Protein AF-A0A9Q1JDP7-F1 (afdb_monomer)

Mean predicted aligned error: 8.77 Å

Nearest PDB structures (foldseek):
  3dy0-assembly1_A  TM=8.065E-01  e=5.850E-02  Homo sapiens
  7bfi-assembly2_C  TM=8.451E-01  e=1.193E-01  Canis lupus familiaris
  1m93-assembly1_A  TM=8.159E-01  e=4.150E-01  Cowpox virus

Sequence (113 aa):
MKGSGTRTKVLTRVMVSRSEVDLQRIKDEYKKKYRKTLYQDILENLNFAFHLHKHI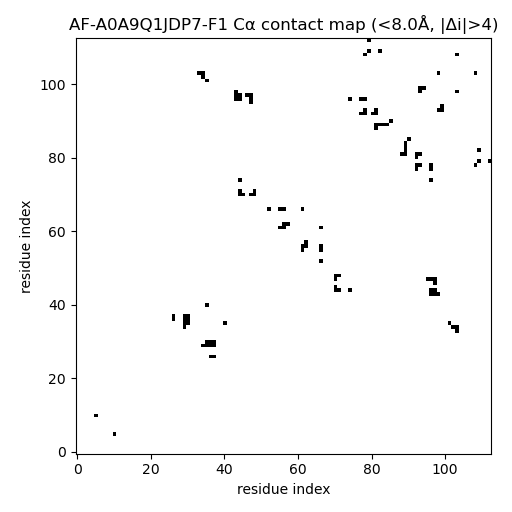SALPDSQSKNVFFSPLSVSVALAALSLGARGKTHQQLFEGLGFNGTDITAEEVNQAF

InterPro domains:
  IPR001464 Annexin [PR00196] (1-21)
  IPR001464 Annexin [PR00196] (29-44)
  IPR018502 Annexin repeat [PF00191] (1-44)
  IPR018502 Annexin repeat [PS51897] (1-61)
  IPR018502 Annexin repeat [SM00335] (5-59)
  IPR023796 Serpin domain [PF00079] (45-112)
  IPR036186 Serpin superfamily [SSF56574] (39-113)
  IPR037104 Annexin superfamily [G3DSA:1.10.220.10] (1-39)
  IPR037104 Annexin superfamily [SSF47874] (1-50)
  IPR042178 Serpin superfamily, domain 1 [G3DSA:3.30.497.10] (40-113)

Radius of gyration: 20.48 Å; Cα contacts (8 Å, |Δi|>4): 63; chains: 1; bounding box: 69×31×40 Å

Solvent-accessible surface area (backbone atoms only — not comparable to full-atom values): 6641 Å² total; per-residue (Å²): 132,85,71,82,75,71,59,56,72,59,51,52,48,51,55,50,53,48,52,52,54,49,51,51,50,50,41,52,54,40,26,70,73,66,77,43,50,55,66,56,58,53,50,34,49,49,51,40,34,51,51,50,51,55,53,52,55,66,35,83,90,29,71,87,50,91,85,85,83,58,50,67,61,52,48,50,53,47,53,60,49,31,70,77,40,59,71,71,60,19,51,52,44,44,49,68,55,55,55,79,82,53,96,65,45,72,65,55,55,58,70,76,106

Secondary structure (DSSP, 8-state):
-------HHHHHHHHHHHHHHHHHHHHHHHHHHHSS-HHHHHHHHHHHHHHHHHHHHHSGGGTTS-----HHHHHHHHHHHHHH--HHHHHHHHHHTT-TT-S--HHHHHHH-

Foldseek 3Di:
DPPPDDPVVVVVCCVVVVVVVVVVVVQVVCCVVQVDGPVVLVVLLVVLVVVVVVVQCPDPVNVPPDDDDDSVVVLLVLLVVLLVDDDPSVVCSCVSSPVPPDPQDNVNSVVVD

Structure (mmCIF, N/CA/C/O backbone):
data_AF-A0A9Q1JDP7-F1
#
_entry.id   AF-A0A9Q1JDP7-F1
#
loop_
_atom_site.group_PDB
_atom_site.id
_atom_site.type_symbol
_atom_site.label_atom_id
_atom_site.label_alt_id
_atom_site.label_comp_id
_atom_site.label_asym_id
_atom_site.label_entity_id
_atom_site.label_seq_id
_atom_site.pdbx_PDB_ins_code
_atom_site.Cartn_x
_atom_site.Cartn_y
_atom_site.Cartn_z
_atom_site.occupancy
_atom_site.B_iso_or_equiv
_atom_site.auth_seq_id
_atom_site.auth_comp_id
_atom_site.auth_asym_id
_atom_site.auth_atom_id
_atom_site.pdbx_PDB_model_num
ATOM 1 N N . MET A 1 1 ? -47.902 11.575 -5.930 1.00 45.31 1 MET A N 1
ATOM 2 C CA . MET A 1 1 ? -47.577 10.724 -4.763 1.00 45.31 1 MET A CA 1
ATOM 3 C C . MET A 1 1 ? -46.354 11.308 -4.073 1.00 45.31 1 MET A C 1
ATOM 5 O O . MET A 1 1 ? -45.300 11.391 -4.687 1.00 45.31 1 MET A O 1
ATOM 9 N N . LYS A 1 2 ? -46.516 11.821 -2.849 1.00 46.81 2 LYS A N 1
ATOM 10 C CA . LYS A 1 2 ? -45.444 12.447 -2.063 1.00 46.81 2 LYS A CA 1
ATOM 11 C C . LYS A 1 2 ? -44.586 11.303 -1.508 1.00 46.81 2 LYS A C 1
ATOM 13 O O . LYS A 1 2 ? -45.025 10.622 -0.588 1.00 46.81 2 LYS A O 1
ATOM 18 N N . GLY A 1 3 ? -43.452 11.010 -2.148 1.00 56.94 3 GLY A N 1
ATOM 19 C CA . GLY A 1 3 ? -42.563 9.924 -1.723 1.00 56.94 3 GLY A CA 1
ATOM 20 C C . GLY A 1 3 ? -42.209 10.094 -0.247 1.00 56.94 3 GLY A C 1
ATOM 21 O O . GLY A 1 3 ? -41.916 11.214 0.175 1.00 56.94 3 GLY A O 1
ATOM 22 N N . SER A 1 4 ? -42.314 9.022 0.545 1.00 61.50 4 SER A N 1
ATOM 23 C CA . SER A 1 4 ? -41.998 9.050 1.975 1.00 61.50 4 SER A CA 1
ATOM 24 C C . SER A 1 4 ? -40.591 9.613 2.135 1.00 61.50 4 SER A C 1
ATOM 26 O O . SER A 1 4 ? -39.622 8.968 1.737 1.00 61.50 4 SER A O 1
ATOM 28 N N . GLY A 1 5 ? -40.485 10.848 2.624 1.00 65.88 5 GLY A N 1
ATOM 29 C CA . GLY A 1 5 ? -39.221 11.562 2.685 1.00 65.88 5 GLY A CA 1
ATOM 30 C C . GLY A 1 5 ? -38.242 10.772 3.535 1.00 65.88 5 GLY A C 1
ATOM 31 O O . GLY A 1 5 ? -38.370 10.741 4.760 1.00 65.88 5 GLY A O 1
ATOM 32 N N . THR A 1 6 ? -37.276 10.121 2.887 1.00 75.44 6 THR A N 1
ATOM 33 C CA . THR A 1 6 ? -36.118 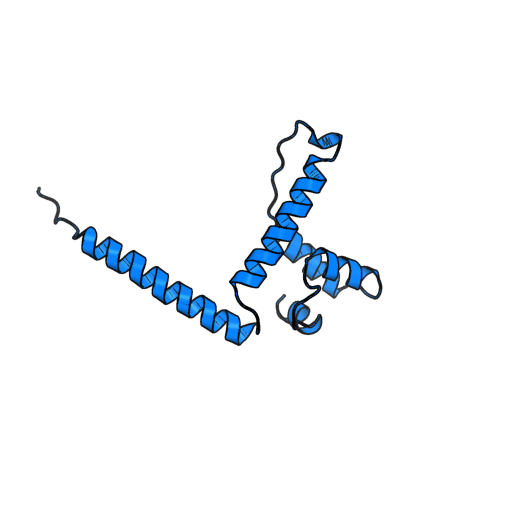9.558 3.568 1.00 75.44 6 THR A CA 1
ATOM 34 C C . THR A 1 6 ? -35.572 10.651 4.470 1.00 75.44 6 THR A C 1
ATOM 36 O O . THR A 1 6 ? -35.355 11.783 4.031 1.00 75.44 6 THR A O 1
ATOM 39 N N . ARG A 1 7 ? -35.387 10.345 5.756 1.00 85.19 7 ARG A N 1
ATOM 40 C CA . ARG A 1 7 ? -34.772 11.280 6.699 1.00 85.19 7 ARG A CA 1
ATOM 41 C C . ARG A 1 7 ? -33.285 11.382 6.363 1.00 85.19 7 ARG A C 1
ATOM 43 O O . ARG A 1 7 ? -32.457 10.834 7.080 1.00 85.19 7 ARG A O 1
ATOM 50 N N . THR A 1 8 ? -32.942 12.063 5.270 1.00 86.69 8 THR A N 1
ATOM 51 C CA . THR A 1 8 ? -31.595 12.105 4.683 1.00 86.69 8 THR A CA 1
ATOM 52 C C . THR A 1 8 ? -30.545 12.498 5.710 1.00 86.69 8 THR A C 1
ATOM 54 O O . THR A 1 8 ? -29.523 11.841 5.802 1.00 86.69 8 THR A O 1
ATOM 57 N N . LYS A 1 9 ? -30.828 13.478 6.578 1.00 87.62 9 LYS A N 1
ATOM 58 C CA . LYS A 1 9 ? -29.917 13.866 7.670 1.00 87.62 9 LYS A CA 1
ATOM 59 C C . LYS A 1 9 ? -29.622 12.716 8.642 1.00 87.62 9 LYS A C 1
ATOM 61 O O . LYS A 1 9 ? -28.490 12.566 9.089 1.00 87.62 9 LYS A O 1
ATOM 66 N N . VAL A 1 10 ? -30.630 11.902 8.961 1.00 88.69 10 VAL A N 1
ATOM 67 C CA . VAL A 1 10 ? -30.472 10.713 9.813 1.00 88.69 10 VAL A CA 1
ATOM 68 C C . VAL A 1 10 ? -29.697 9.635 9.063 1.00 88.69 10 VAL A C 1
ATOM 70 O O . VAL A 1 10 ? -28.764 9.078 9.625 1.00 88.69 10 VAL A O 1
ATOM 73 N N . LEU A 1 11 ? -30.023 9.391 7.791 1.00 87.75 11 LEU A N 1
ATOM 74 C CA . LEU A 1 11 ? -29.316 8.422 6.954 1.00 87.75 11 LEU A CA 1
ATOM 75 C C . LEU A 1 11 ? -27.835 8.787 6.790 1.00 87.75 11 LEU A C 1
ATOM 77 O O . LEU A 1 11 ? -26.980 7.951 7.049 1.00 87.75 11 LEU A O 1
ATOM 81 N N . THR A 1 12 ? -27.51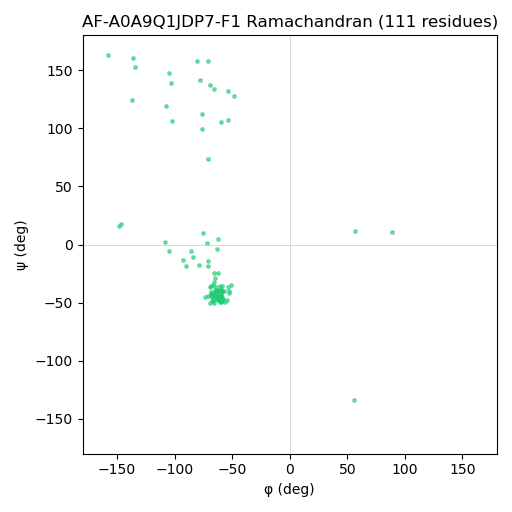7 10.035 6.442 1.00 89.12 12 THR A N 1
ATOM 82 C CA . THR A 1 12 ? -26.139 10.535 6.342 1.00 89.12 12 THR A CA 1
ATOM 83 C C . THR A 1 12 ? -25.406 10.388 7.669 1.00 89.12 12 THR A C 1
ATOM 85 O O . THR A 1 12 ? -24.289 9.884 7.684 1.00 89.12 12 THR A O 1
ATOM 88 N N . ARG A 1 13 ? -26.032 10.759 8.795 1.00 88.62 13 ARG A N 1
ATOM 89 C CA . ARG A 1 13 ? -25.421 10.586 10.119 1.00 88.62 13 ARG A CA 1
ATOM 90 C C . ARG A 1 13 ? -25.124 9.118 10.412 1.00 88.62 13 ARG A C 1
ATOM 92 O O . ARG A 1 13 ? -24.027 8.809 10.850 1.00 88.62 13 ARG A O 1
ATOM 99 N N . VAL A 1 14 ? -26.068 8.216 10.145 1.00 89.75 14 VAL A N 1
ATOM 100 C CA . VAL A 1 14 ? -25.861 6.774 10.333 1.00 89.75 14 VAL A CA 1
ATOM 101 C C . VAL A 1 14 ? -24.741 6.262 9.426 1.00 89.75 14 VAL A C 1
ATOM 103 O O . VAL A 1 14 ? -23.866 5.561 9.918 1.00 89.75 14 VAL A O 1
ATOM 106 N N . MET A 1 15 ? -24.717 6.648 8.147 1.00 88.56 15 MET A N 1
ATOM 107 C CA . MET A 1 15 ? -23.684 6.241 7.186 1.00 88.56 15 MET A CA 1
ATOM 108 C C . MET A 1 15 ? -22.286 6.706 7.606 1.00 88.56 15 MET A C 1
ATOM 110 O O . MET A 1 15 ? -21.353 5.904 7.618 1.00 88.56 15 MET A O 1
ATOM 114 N N . VAL A 1 16 ? -22.142 7.977 7.995 1.00 91.25 16 VAL A N 1
ATOM 115 C CA . VAL A 1 16 ? -20.857 8.549 8.424 1.00 91.25 16 VAL A CA 1
ATOM 116 C C . VAL A 1 16 ? -20.422 7.949 9.757 1.00 91.25 16 VAL A C 1
ATOM 118 O O . VAL A 1 16 ? -19.313 7.437 9.849 1.00 91.25 16 VAL A O 1
ATOM 121 N N . SER A 1 17 ? -21.298 7.928 10.768 1.00 90.25 17 SER A N 1
ATOM 122 C CA . SER A 1 17 ? -20.950 7.393 12.090 1.00 90.25 17 SER A CA 1
ATOM 123 C C . SER A 1 17 ? -20.638 5.897 12.056 1.00 90.25 17 SER A C 1
ATOM 125 O O . SER A 1 17 ? -19.745 5.453 12.769 1.00 90.25 17 SER A O 1
ATOM 127 N N . ARG A 1 18 ? -21.338 5.100 11.234 1.00 88.94 18 ARG A N 1
ATOM 128 C CA . ARG A 1 18 ? -20.996 3.679 11.055 1.00 88.94 18 ARG A CA 1
ATOM 129 C C . ARG A 1 18 ? -19.650 3.523 10.360 1.00 88.94 18 ARG A C 1
ATOM 131 O O . ARG A 1 18 ? -18.812 2.817 10.897 1.00 88.94 18 ARG A O 1
ATOM 138 N N . SER A 1 19 ? -19.400 4.261 9.276 1.00 91.44 19 SER A N 1
ATOM 139 C CA . SER A 1 19 ? -18.096 4.255 8.591 1.00 91.44 19 SER A CA 1
ATOM 140 C C . SER A 1 19 ? -16.939 4.645 9.517 1.00 91.44 19 SER A C 1
ATOM 142 O O . SER A 1 19 ? -15.875 4.040 9.456 1.00 91.44 19 SER A O 1
ATOM 144 N N . GLU A 1 2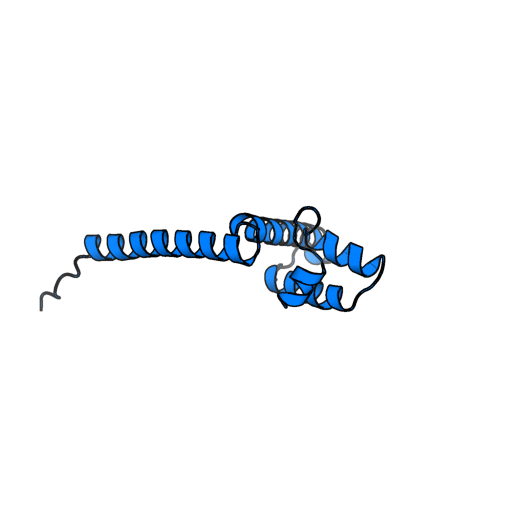0 ? -17.140 5.630 10.394 1.00 91.69 20 GLU A N 1
ATOM 145 C CA . GLU A 1 20 ? -16.141 6.065 11.375 1.00 91.69 20 GLU A CA 1
ATOM 146 C C . GLU A 1 20 ? -15.848 4.975 12.414 1.00 91.69 20 GLU A C 1
ATOM 148 O O . GLU A 1 20 ? -14.689 4.615 12.628 1.00 91.69 20 GLU A O 1
ATOM 153 N N . VAL A 1 21 ? -16.898 4.406 13.017 1.00 91.50 21 VAL A N 1
ATOM 154 C CA . VAL A 1 21 ? -16.771 3.309 13.987 1.00 91.50 21 VAL A CA 1
ATOM 155 C C . VAL A 1 21 ? -16.131 2.080 13.344 1.00 91.50 21 VAL A C 1
ATOM 157 O O . VAL A 1 21 ? -15.258 1.456 13.945 1.00 91.50 21 VAL A O 1
ATOM 160 N N . ASP A 1 22 ? -16.539 1.734 12.126 1.00 93.75 22 ASP A N 1
ATOM 161 C CA . ASP A 1 22 ? -16.024 0.576 11.405 1.00 93.75 22 ASP A CA 1
ATOM 162 C C . ASP A 1 22 ? -14.562 0.787 11.003 1.00 93.75 22 ASP A C 1
ATOM 164 O O . ASP A 1 22 ? -13.746 -0.106 11.214 1.00 93.75 22 ASP A O 1
ATOM 168 N N . LEU A 1 23 ? -14.181 1.979 10.530 1.00 92.81 23 LEU A N 1
ATOM 169 C CA . LEU A 1 23 ? -12.782 2.293 10.234 1.00 92.81 23 LEU A CA 1
ATOM 170 C C . LEU A 1 23 ? -11.909 2.232 11.490 1.00 92.81 23 LEU A C 1
ATOM 172 O O . LEU A 1 23 ? -10.780 1.746 11.420 1.00 92.81 23 LEU A O 1
ATOM 176 N N . GLN A 1 24 ? -12.413 2.705 12.632 1.00 94.00 24 GLN A N 1
ATOM 177 C CA . GLN A 1 24 ? -11.682 2.604 13.892 1.00 94.00 24 GLN A CA 1
ATOM 178 C C . GLN A 1 24 ? -11.471 1.138 14.288 1.00 94.00 24 GLN A C 1
ATOM 180 O O . GLN A 1 24 ? -10.343 0.737 14.558 1.00 94.00 24 GLN A O 1
ATOM 185 N N . ARG A 1 25 ? -12.521 0.312 14.212 1.00 95.06 25 ARG A N 1
ATOM 186 C CA . ARG A 1 25 ? -12.422 -1.135 14.464 1.00 95.06 25 ARG A CA 1
ATOM 187 C C . ARG A 1 25 ? -11.444 -1.818 13.514 1.00 95.06 25 ARG A C 1
ATOM 189 O O . ARG A 1 25 ? -10.628 -2.610 13.965 1.00 95.06 25 ARG A O 1
ATOM 196 N N . ILE A 1 26 ? -11.490 -1.491 12.222 1.00 94.56 26 ILE A N 1
ATOM 197 C CA . ILE A 1 26 ? -10.555 -2.019 11.221 1.00 94.56 26 ILE A CA 1
ATOM 198 C C . ILE A 1 26 ? -9.119 -1.655 11.602 1.00 94.56 26 ILE A C 1
ATOM 200 O O . ILE A 1 26 ? -8.261 -2.529 11.597 1.00 94.56 26 ILE A O 1
ATOM 204 N N . LYS A 1 27 ? -8.848 -0.394 11.962 1.00 93.12 27 LYS A N 1
ATOM 205 C CA . LYS A 1 27 ? -7.511 0.044 12.394 1.00 93.12 27 LYS A CA 1
ATOM 206 C C . LYS A 1 27 ? -7.032 -0.719 13.629 1.00 93.12 27 LYS A C 1
ATOM 208 O O . LYS A 1 27 ? -5.873 -1.131 13.663 1.00 93.12 27 LYS A O 1
ATOM 213 N N . ASP A 1 28 ? -7.907 -0.912 14.612 1.00 95.31 28 ASP A N 1
ATOM 214 C CA . ASP A 1 28 ? -7.576 -1.597 15.861 1.00 95.31 28 ASP A CA 1
ATOM 215 C C . ASP A 1 28 ? -7.292 -3.087 15.626 1.00 95.31 28 ASP A C 1
ATOM 217 O O . ASP A 1 28 ? -6.258 -3.592 16.062 1.00 95.31 28 ASP A O 1
ATOM 221 N N . GLU A 1 29 ? -8.162 -3.787 14.892 1.00 94.62 29 GLU A N 1
ATOM 222 C CA . GLU A 1 29 ? -7.971 -5.201 14.542 1.00 94.62 29 GLU A CA 1
ATOM 223 C C . GLU A 1 29 ? -6.753 -5.410 13.636 1.00 94.62 29 GLU A C 1
ATOM 225 O O . GLU A 1 29 ? -5.975 -6.341 13.845 1.00 94.62 29 GLU A O 1
ATOM 230 N N . TYR A 1 30 ? -6.520 -4.506 12.681 1.00 90.25 30 TYR A N 1
ATOM 231 C CA . TYR A 1 30 ? -5.327 -4.530 11.836 1.00 90.25 30 TYR A CA 1
ATOM 232 C C . TYR A 1 30 ? -4.055 -4.411 12.678 1.00 90.25 30 TYR A C 1
ATOM 234 O O . TYR A 1 30 ? -3.145 -5.230 12.548 1.00 90.25 30 TYR A O 1
ATOM 242 N N . LYS A 1 31 ? -4.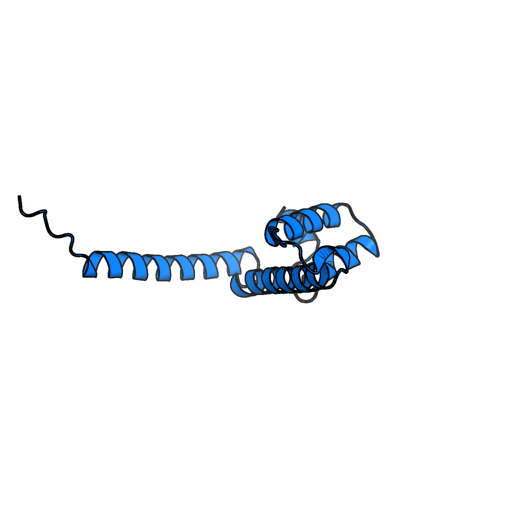016 -3.443 13.603 1.00 90.00 31 LYS A N 1
ATOM 243 C CA . LYS A 1 31 ? -2.872 -3.241 14.497 1.00 90.00 31 LYS A CA 1
ATOM 244 C C . LYS A 1 31 ? -2.619 -4.449 15.394 1.00 90.00 31 LYS A C 1
ATOM 246 O O . LYS A 1 31 ? -1.464 -4.802 15.613 1.00 90.00 31 LYS A O 1
ATOM 251 N N . LYS A 1 32 ? -3.674 -5.098 15.896 1.00 90.44 32 LYS A N 1
ATOM 252 C CA . LYS A 1 32 ? -3.549 -6.342 16.673 1.00 90.44 32 LYS A CA 1
ATOM 253 C C . LYS A 1 32 ? -2.962 -7.479 15.836 1.00 90.44 32 LYS A C 1
ATOM 255 O O . LYS A 1 32 ? -2.102 -8.198 16.332 1.00 90.44 32 LYS A O 1
ATOM 260 N N . LYS A 1 33 ? -3.419 -7.635 14.589 1.00 87.25 33 LYS A N 1
ATOM 261 C CA . LYS A 1 33 ? -3.019 -8.739 13.707 1.00 87.25 33 LYS A CA 1
ATOM 262 C C . LYS A 1 33 ? -1.594 -8.593 13.167 1.00 87.25 33 LYS A C 1
ATOM 264 O O . LYS A 1 33 ? -0.858 -9.569 13.173 1.00 87.25 33 LYS A O 1
ATOM 269 N N . TYR A 1 34 ? -1.219 -7.399 12.711 1.00 81.69 34 TYR A N 1
ATOM 270 C CA . TYR A 1 34 ? 0.031 -7.161 11.975 1.00 81.69 34 TYR A CA 1
ATOM 271 C C . TYR A 1 34 ? 1.083 -6.386 12.774 1.00 81.69 34 TYR A C 1
ATOM 273 O O . TYR A 1 34 ? 2.131 -6.046 12.240 1.00 81.69 34 TYR A O 1
ATOM 281 N N . ARG A 1 35 ? 0.793 -6.040 14.039 1.00 85.81 35 ARG A N 1
ATOM 282 C CA . ARG A 1 35 ? 1.665 -5.246 14.935 1.00 85.81 35 ARG A CA 1
ATOM 283 C C . ARG A 1 35 ? 2.074 -3.871 14.393 1.00 85.81 35 ARG A C 1
ATOM 285 O O . ARG A 1 35 ? 2.886 -3.176 14.995 1.00 85.81 35 ARG A O 1
ATOM 292 N N . LYS A 1 36 ? 1.431 -3.428 13.317 1.00 82.81 36 LYS A N 1
ATOM 293 C CA . LYS A 1 36 ? 1.673 -2.174 12.615 1.00 82.81 36 LYS A CA 1
ATOM 294 C C . LYS A 1 36 ? 0.351 -1.486 12.317 1.00 82.81 36 LYS A C 1
ATOM 296 O O . LYS A 1 36 ? -0.697 -2.123 12.250 1.00 82.81 36 LYS A O 1
ATOM 301 N N . THR A 1 37 ? 0.355 -0.162 12.209 1.00 90.00 37 THR A N 1
ATOM 302 C CA . THR A 1 37 ? -0.882 0.563 11.900 1.00 90.00 37 THR A CA 1
ATOM 303 C C . THR A 1 37 ? -1.212 0.466 10.413 1.00 90.00 37 THR A C 1
ATOM 305 O O . THR A 1 37 ? -0.336 0.647 9.574 1.00 90.00 37 THR A O 1
ATOM 308 N N . LEU A 1 38 ? -2.501 0.323 10.088 1.00 88.50 38 LEU A N 1
ATOM 309 C CA . LEU A 1 38 ? -2.989 0.375 8.703 1.00 88.50 38 LEU A CA 1
ATOM 310 C C . LEU A 1 38 ? -2.490 1.625 7.954 1.00 88.50 38 LEU A C 1
ATOM 312 O O . LEU A 1 38 ? -2.214 1.578 6.761 1.00 88.50 38 LEU A O 1
ATOM 316 N N . TYR A 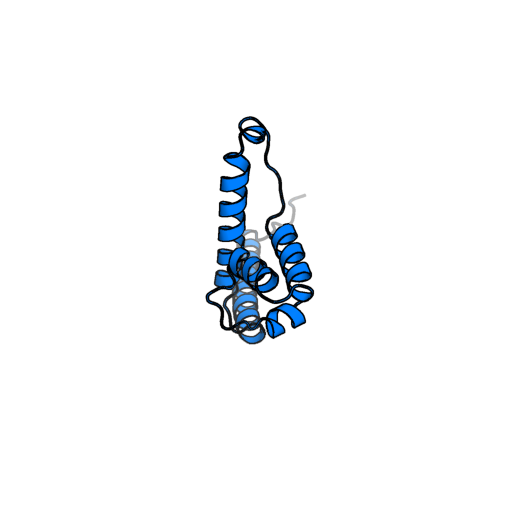1 39 ? -2.362 2.754 8.658 1.00 89.50 39 TYR A N 1
ATOM 317 C CA . TYR A 1 39 ? -1.844 3.994 8.084 1.00 89.50 39 TYR A CA 1
ATOM 318 C C . TYR A 1 39 ? -0.382 3.874 7.633 1.00 89.50 39 TYR A C 1
ATOM 320 O O . TYR A 1 39 ? -0.048 4.372 6.562 1.00 89.50 39 TYR A O 1
ATOM 328 N N . GLN A 1 40 ? 0.474 3.216 8.420 1.00 87.00 40 GLN A N 1
ATOM 329 C CA . GLN A 1 40 ? 1.880 3.018 8.060 1.00 87.00 40 GLN A CA 1
ATOM 330 C C . GLN A 1 40 ? 2.012 2.149 6.802 1.00 87.00 40 GLN A C 1
ATOM 332 O O . GLN A 1 40 ? 2.737 2.538 5.893 1.00 87.00 40 GLN A O 1
ATOM 337 N N . ASP A 1 41 ? 1.269 1.043 6.696 1.00 85.69 41 ASP A N 1
ATOM 338 C CA . ASP A 1 41 ? 1.293 0.192 5.492 1.00 85.69 41 ASP A CA 1
ATOM 339 C C . ASP A 1 41 ? 0.777 0.913 4.244 1.00 85.69 41 ASP A C 1
ATOM 341 O O . ASP A 1 41 ? 1.368 0.819 3.166 1.00 85.69 41 ASP A O 1
ATOM 345 N N . ILE A 1 42 ? -0.298 1.696 4.386 1.00 88.62 42 ILE A N 1
ATOM 346 C CA . ILE A 1 42 ? -0.791 2.543 3.294 1.00 88.62 42 ILE A CA 1
ATOM 347 C C . ILE A 1 42 ? 0.290 3.546 2.872 1.00 88.62 42 ILE A C 1
ATOM 349 O O . ILE A 1 42 ? 0.523 3.724 1.676 1.00 88.62 42 ILE A O 1
ATOM 353 N N . LEU A 1 43 ? 0.953 4.194 3.832 1.00 88.69 43 LEU A N 1
ATOM 354 C CA . LEU A 1 43 ? 1.971 5.205 3.558 1.00 88.69 43 LEU A CA 1
ATOM 355 C C . LEU A 1 43 ? 3.191 4.616 2.837 1.00 88.69 43 LEU A C 1
ATOM 357 O O . LEU A 1 43 ? 3.684 5.220 1.887 1.00 88.69 43 LEU A O 1
ATOM 361 N N . GLU A 1 44 ? 3.655 3.435 3.237 1.00 85.44 44 GLU A N 1
ATOM 362 C CA . GLU A 1 44 ? 4.773 2.750 2.580 1.00 85.44 44 GLU A CA 1
ATOM 363 C C . GLU A 1 44 ? 4.451 2.380 1.130 1.00 85.44 44 GLU A C 1
ATOM 365 O O . GLU A 1 44 ? 5.216 2.722 0.224 1.00 85.44 44 GLU A O 1
ATOM 370 N N . ASN A 1 45 ? 3.278 1.789 0.874 1.00 86.44 45 ASN A N 1
ATOM 371 C CA . ASN A 1 45 ? 2.868 1.444 -0.488 1.00 86.44 45 ASN A CA 1
ATOM 372 C C . ASN A 1 45 ? 2.653 2.695 -1.366 1.00 86.44 45 ASN A C 1
ATOM 374 O O . ASN A 1 45 ? 2.928 2.665 -2.567 1.00 86.44 45 ASN A O 1
ATOM 378 N N . LEU A 1 46 ? 2.204 3.815 -0.783 1.00 90.50 46 LEU A N 1
ATOM 379 C CA . LEU A 1 46 ? 2.109 5.106 -1.478 1.00 90.50 46 LEU A CA 1
ATOM 380 C C . LEU A 1 46 ? 3.485 5.697 -1.808 1.00 90.50 46 LEU A C 1
ATOM 382 O O . LEU A 1 46 ? 3.673 6.218 -2.908 1.00 90.50 46 LEU A O 1
ATOM 386 N N . ASN A 1 47 ? 4.454 5.599 -0.898 1.00 91.12 47 ASN A N 1
ATOM 387 C CA . ASN A 1 47 ? 5.822 6.047 -1.158 1.00 91.12 47 ASN A CA 1
ATOM 388 C C . ASN A 1 47 ? 6.460 5.235 -2.290 1.00 91.12 47 ASN A C 1
ATOM 390 O O . ASN A 1 47 ? 7.020 5.817 -3.221 1.00 91.12 47 ASN A O 1
ATOM 394 N N . PHE A 1 48 ? 6.300 3.907 -2.265 1.00 90.00 48 PHE A N 1
ATOM 395 C CA . PHE A 1 48 ? 6.707 3.030 -3.364 1.00 90.00 48 PHE A CA 1
ATOM 396 C C . PHE A 1 48 ? 6.052 3.445 -4.690 1.00 90.00 48 PHE A C 1
ATOM 398 O O . PHE A 1 48 ? 6.746 3.647 -5.688 1.00 90.00 48 PHE A O 1
ATOM 405 N N . ALA A 1 49 ? 4.730 3.654 -4.693 1.00 92.88 49 ALA A N 1
ATOM 406 C CA . ALA A 1 49 ? 3.984 4.108 -5.866 1.00 92.88 49 ALA A CA 1
ATOM 407 C C . ALA A 1 49 ? 4.549 5.407 -6.452 1.00 92.88 49 ALA A C 1
ATOM 409 O O . ALA A 1 49 ? 4.757 5.517 -7.661 1.00 92.88 49 ALA A O 1
ATOM 410 N N . PHE A 1 50 ? 4.801 6.393 -5.590 1.00 94.00 50 PHE A N 1
ATOM 411 C CA . PHE A 1 50 ? 5.295 7.699 -5.997 1.00 94.00 50 PHE A CA 1
ATOM 412 C C . PHE A 1 50 ? 6.714 7.616 -6.561 1.00 94.00 50 PHE A C 1
ATOM 414 O O . PHE A 1 50 ? 7.002 8.210 -7.601 1.00 94.00 50 PHE A O 1
ATOM 421 N N . HIS A 1 51 ? 7.591 6.842 -5.915 1.00 93.25 51 HIS A N 1
ATOM 422 C CA . HIS A 1 51 ? 8.945 6.592 -6.403 1.00 93.25 51 HIS A CA 1
ATOM 423 C C . HIS A 1 51 ? 8.934 5.903 -7.767 1.00 93.25 51 HIS A C 1
ATOM 425 O O . HIS A 1 51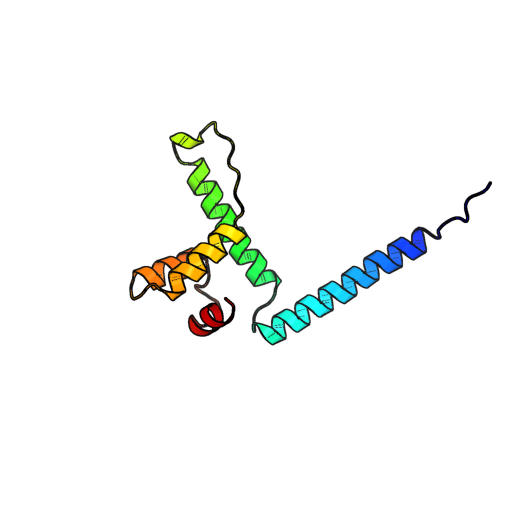 ? 9.620 6.359 -8.682 1.00 93.25 51 HIS A O 1
ATOM 431 N N . LEU A 1 52 ? 8.113 4.863 -7.927 1.00 93.06 52 LEU A N 1
ATOM 432 C CA . LEU A 1 52 ? 7.981 4.140 -9.185 1.00 93.06 52 LEU A CA 1
ATOM 433 C C . LEU A 1 52 ? 7.454 5.051 -10.299 1.00 93.06 52 LEU A C 1
ATOM 435 O O . LEU A 1 52 ? 8.050 5.113 -11.371 1.00 93.06 52 LEU A O 1
ATOM 439 N N . HIS A 1 53 ? 6.395 5.818 -10.031 1.00 94.62 53 HIS A N 1
ATOM 440 C CA . HIS A 1 53 ? 5.860 6.781 -10.992 1.00 94.62 53 HIS A CA 1
ATOM 441 C C . HIS A 1 53 ? 6.915 7.817 -11.396 1.00 94.62 53 HIS A C 1
ATOM 443 O O . HIS A 1 53 ? 7.127 8.050 -12.583 1.00 94.62 53 HIS A O 1
ATOM 449 N N . LYS A 1 54 ? 7.614 8.419 -10.424 1.00 94.19 54 LYS A N 1
ATOM 450 C CA . LYS A 1 54 ? 8.671 9.403 -10.694 1.00 94.19 54 LYS A CA 1
ATOM 451 C C . LYS A 1 54 ? 9.780 8.809 -11.561 1.00 94.19 54 LYS A C 1
ATOM 453 O O . LYS A 1 54 ? 10.266 9.490 -12.458 1.00 94.19 54 LYS A O 1
ATOM 458 N N . HIS A 1 55 ? 10.164 7.561 -11.303 1.00 93.31 55 HIS A N 1
ATOM 459 C CA . HIS A 1 55 ? 11.183 6.873 -12.083 1.00 93.31 55 HIS A CA 1
ATOM 460 C C . HIS A 1 55 ? 10.713 6.606 -13.518 1.00 93.31 55 HIS A C 1
ATOM 462 O O . HIS A 1 55 ? 11.416 6.969 -14.454 1.00 93.31 55 HIS A O 1
ATOM 468 N N . ILE A 1 56 ? 9.503 6.062 -13.700 1.00 93.88 56 ILE A N 1
ATOM 469 C CA . ILE A 1 56 ? 8.927 5.787 -15.026 1.00 93.88 56 ILE A CA 1
ATOM 470 C C . ILE A 1 56 ? 8.807 7.072 -15.844 1.00 93.88 56 ILE A C 1
ATOM 472 O O . ILE A 1 56 ? 9.188 7.085 -17.010 1.00 93.88 56 ILE A O 1
ATOM 476 N N . SER A 1 57 ? 8.319 8.153 -15.237 1.00 92.94 57 SER A N 1
ATOM 477 C CA . SER A 1 57 ? 8.117 9.439 -15.913 1.00 92.94 57 SER A CA 1
ATOM 478 C C . SER A 1 57 ? 9.424 10.165 -16.245 1.00 92.94 57 SER A C 1
ATOM 480 O O . SER A 1 57 ? 9.427 11.045 -17.101 1.00 92.94 57 SER A O 1
ATOM 482 N N . ALA A 1 58 ? 10.534 9.804 -15.594 1.00 93.12 58 ALA A N 1
ATOM 483 C CA . ALA A 1 58 ? 11.864 10.315 -15.917 1.00 93.12 58 ALA A CA 1
ATOM 484 C C . ALA A 1 58 ? 12.548 9.543 -17.062 1.00 93.12 58 ALA A C 1
ATOM 486 O O . ALA A 1 58 ? 13.579 9.995 -17.560 1.00 93.12 58 ALA A O 1
ATOM 487 N N . LEU A 1 59 ? 12.006 8.391 -17.483 1.00 94.00 59 LEU A N 1
ATOM 488 C CA . LEU A 1 59 ? 12.559 7.635 -18.605 1.00 94.00 59 LEU A CA 1
ATOM 489 C C . LEU A 1 59 ? 12.342 8.402 -19.922 1.00 94.00 59 LEU A C 1
ATOM 491 O O . LEU A 1 59 ? 11.230 8.887 -20.157 1.00 94.00 59 LEU A O 1
ATOM 495 N N . PRO A 1 60 ? 13.349 8.459 -20.819 1.00 90.31 60 PRO A N 1
ATOM 496 C CA . PRO A 1 60 ? 13.225 9.130 -22.117 1.00 90.31 60 PRO A CA 1
ATOM 497 C C . PRO A 1 60 ? 12.021 8.636 -22.931 1.00 90.31 60 PRO A C 1
ATOM 499 O O . PRO A 1 60 ? 11.312 9.423 -23.554 1.00 90.31 60 PRO A O 1
ATOM 502 N N . ASP A 1 61 ? 11.729 7.336 -22.846 1.00 88.25 61 ASP A N 1
ATOM 503 C CA . ASP A 1 61 ? 10.627 6.699 -23.567 1.00 88.25 61 ASP A CA 1
ATOM 504 C C . ASP A 1 61 ? 9.235 7.067 -23.038 1.00 88.25 61 ASP A C 1
ATOM 506 O O . ASP A 1 61 ? 8.244 6.787 -23.718 1.00 88.25 61 ASP A O 1
ATOM 510 N N . SER A 1 62 ? 9.140 7.668 -21.850 1.00 87.12 62 SER A N 1
ATOM 511 C CA . SER A 1 62 ? 7.877 7.991 -21.175 1.00 87.12 62 SER A CA 1
ATOM 512 C C . SER A 1 62 ? 7.522 9.477 -21.226 1.00 87.12 62 SER A C 1
ATOM 514 O O . SER A 1 62 ? 6.425 9.838 -20.809 1.00 87.12 62 SER A O 1
ATOM 516 N N . GLN A 1 63 ? 8.399 10.341 -21.757 1.00 78.75 63 GLN A N 1
ATOM 517 C CA . GLN A 1 63 ? 8.317 11.808 -21.632 1.00 78.75 63 GLN A CA 1
ATOM 518 C C . GLN A 1 63 ? 7.072 12.455 -22.285 1.00 78.75 63 GLN A C 1
ATOM 520 O O . GLN A 1 63 ? 6.841 13.654 -22.162 1.00 78.75 63 GLN A O 1
ATOM 525 N N . SER A 1 64 ? 6.237 11.665 -22.957 1.00 84.50 64 SER A N 1
ATOM 526 C CA . SER A 1 64 ? 4.959 12.078 -23.551 1.00 84.50 64 SER A CA 1
ATOM 527 C C . SER A 1 64 ? 3.909 10.960 -23.553 1.00 84.50 64 SER A C 1
ATOM 529 O O . SER A 1 64 ? 2.911 11.037 -24.270 1.00 84.50 64 SER A O 1
ATOM 531 N N . LYS A 1 65 ? 4.125 9.900 -22.766 1.00 92.00 65 LYS A N 1
ATOM 532 C CA . LYS A 1 65 ? 3.228 8.742 -22.711 1.00 92.00 65 LYS A CA 1
ATOM 533 C C . LYS A 1 65 ? 2.406 8.760 -21.432 1.00 92.00 65 LYS A C 1
ATOM 535 O O . LYS A 1 65 ? 2.867 9.185 -20.377 1.00 92.00 65 LYS A O 1
ATOM 540 N N . ASN A 1 66 ? 1.186 8.242 -21.526 1.00 93.19 66 ASN A N 1
ATOM 541 C CA . ASN A 1 66 ? 0.367 7.994 -20.348 1.00 93.19 66 ASN A CA 1
ATOM 542 C C . ASN A 1 66 ? 1.019 6.906 -19.487 1.00 93.19 66 ASN A C 1
ATOM 544 O O . ASN A 1 66 ? 1.411 5.858 -20.000 1.00 93.19 66 ASN A O 1
ATOM 548 N N . VAL A 1 67 ? 1.085 7.142 -18.177 1.00 93.19 67 VAL A N 1
ATOM 549 C CA . VAL A 1 67 ? 1.560 6.167 -17.191 1.00 93.19 67 VAL A CA 1
ATOM 550 C C . VAL A 1 67 ? 0.357 5.661 -16.402 1.00 93.19 67 VAL A C 1
ATOM 552 O O . VAL A 1 67 ? -0.332 6.437 -15.744 1.00 93.19 67 VAL A O 1
ATOM 555 N N . PHE A 1 68 ? 0.095 4.356 -16.469 1.00 93.75 68 PHE A N 1
ATOM 556 C CA . PHE A 1 68 ? -0.980 3.702 -15.726 1.00 93.75 68 PHE A CA 1
ATOM 557 C C . PHE A 1 68 ? -0.476 2.387 -15.137 1.00 93.75 68 PHE A C 1
ATOM 559 O O . PHE A 1 68 ? 0.025 1.531 -15.863 1.00 93.75 68 PHE A O 1
ATOM 566 N N . PHE A 1 69 ? -0.602 2.224 -13.822 1.00 94.69 69 PHE A N 1
ATOM 567 C CA . PHE A 1 69 ? -0.238 0.994 -13.122 1.00 94.69 69 PHE A CA 1
ATOM 568 C C . PHE A 1 69 ? -0.969 0.893 -11.780 1.00 94.69 69 PHE A C 1
ATOM 570 O O . PHE A 1 69 ? -1.476 1.885 -11.259 1.00 94.69 69 PHE A O 1
ATOM 577 N N . SER A 1 70 ? -1.002 -0.315 -11.211 1.00 95.38 70 SER A N 1
ATOM 578 C CA . SER A 1 70 ? -1.474 -0.571 -9.846 1.00 95.38 70 SER A CA 1
ATOM 579 C C . SER A 1 70 ? -0.265 -0.757 -8.926 1.00 95.38 70 SER A C 1
ATOM 581 O O . SER A 1 70 ? 0.373 -1.811 -8.990 1.00 95.38 70 SER A O 1
ATOM 583 N N . PRO A 1 71 ? 0.072 0.224 -8.066 1.00 91.81 71 PRO A N 1
ATOM 584 C CA . PRO A 1 71 ? 1.233 0.112 -7.188 1.00 91.81 71 PRO A CA 1
ATOM 585 C C . PRO A 1 71 ? 1.153 -1.099 -6.263 1.00 91.81 71 PRO A C 1
ATOM 587 O O . PRO A 1 71 ? 2.139 -1.807 -6.100 1.00 91.81 71 PRO A O 1
ATOM 590 N N . LEU A 1 72 ? -0.045 -1.373 -5.735 1.00 88.38 72 LEU A N 1
ATOM 591 C CA . LEU A 1 72 ? -0.288 -2.524 -4.871 1.00 88.38 72 LEU A CA 1
ATOM 592 C C . LEU A 1 72 ? -0.080 -3.851 -5.614 1.00 88.38 72 LEU A C 1
ATOM 594 O O . LEU A 1 72 ? 0.485 -4.786 -5.066 1.00 88.38 72 LEU A O 1
ATOM 598 N N . SER A 1 73 ? -0.506 -3.948 -6.877 1.00 93.25 73 SER A N 1
ATOM 599 C CA . SER A 1 73 ? -0.285 -5.172 -7.657 1.00 93.25 73 SER A CA 1
ATOM 600 C C . SER A 1 73 ? 1.201 -5.432 -7.891 1.00 93.25 73 SER A C 1
ATOM 602 O O . SER A 1 73 ? 1.634 -6.581 -7.843 1.00 93.25 73 SER A O 1
ATOM 604 N N . VAL A 1 74 ? 1.976 -4.378 -8.162 1.00 92.75 74 VAL A N 1
ATOM 605 C CA . VAL A 1 74 ? 3.425 -4.494 -8.364 1.00 92.75 74 VAL A CA 1
ATOM 606 C C . VAL A 1 74 ? 4.113 -4.868 -7.053 1.00 92.75 74 VAL A C 1
ATOM 608 O O . VAL A 1 74 ? 4.947 -5.771 -7.052 1.00 92.75 74 VAL A O 1
ATOM 611 N N . SER A 1 75 ? 3.745 -4.233 -5.935 1.00 89.00 75 SER A N 1
ATOM 612 C CA . SER A 1 75 ? 4.350 -4.533 -4.637 1.00 89.00 75 SER A CA 1
ATOM 613 C C . SER A 1 75 ? 4.059 -5.961 -4.177 1.00 89.00 75 SER A C 1
ATOM 615 O O . SER A 1 75 ? 4.983 -6.648 -3.754 1.00 89.00 75 SER A O 1
ATOM 617 N N . VAL A 1 76 ? 2.831 -6.458 -4.361 1.00 87.19 76 VAL A N 1
ATOM 618 C CA . VAL A 1 76 ? 2.468 -7.856 -4.063 1.00 87.19 76 VAL A CA 1
ATOM 619 C C . VAL A 1 76 ? 3.255 -8.842 -4.928 1.00 87.19 76 VAL A C 1
ATOM 621 O O . VAL A 1 76 ? 3.764 -9.834 -4.412 1.00 87.19 76 VAL A O 1
ATOM 624 N N . ALA A 1 77 ? 3.409 -8.575 -6.228 1.00 90.25 77 ALA A N 1
ATOM 625 C CA . ALA A 1 77 ? 4.189 -9.448 -7.107 1.00 90.25 77 ALA A CA 1
ATOM 626 C C . ALA A 1 77 ? 5.672 -9.503 -6.697 1.00 90.25 77 ALA A C 1
ATOM 628 O O . ALA A 1 77 ? 6.262 -10.579 -6.640 1.00 90.25 77 ALA A O 1
ATOM 629 N N . LEU A 1 78 ? 6.276 -8.356 -6.374 1.00 90.12 78 LEU A N 1
ATOM 630 C CA . LEU A 1 78 ? 7.663 -8.286 -5.907 1.00 90.12 78 LEU A CA 1
ATOM 631 C C . LEU A 1 78 ? 7.842 -8.915 -4.517 1.00 90.12 78 LEU A C 1
ATOM 633 O O . LEU A 1 78 ? 8.862 -9.558 -4.279 1.00 90.12 78 LEU A O 1
ATOM 637 N N . ALA A 1 79 ? 6.855 -8.778 -3.626 1.00 85.06 79 ALA A N 1
ATOM 638 C CA . ALA A 1 79 ? 6.846 -9.452 -2.331 1.00 85.06 79 ALA A CA 1
ATOM 639 C C . ALA A 1 79 ? 6.801 -10.974 -2.513 1.00 85.06 79 ALA A C 1
ATOM 641 O O . ALA A 1 79 ? 7.627 -11.676 -1.945 1.00 85.06 79 ALA A O 1
ATOM 642 N N . ALA A 1 80 ? 5.930 -11.483 -3.389 1.00 86.31 80 ALA A N 1
ATOM 643 C CA . ALA A 1 80 ? 5.876 -12.906 -3.724 1.00 86.31 80 ALA A CA 1
ATOM 644 C C . ALA A 1 80 ? 7.204 -13.421 -4.317 1.00 86.31 80 ALA A C 1
ATOM 646 O O . ALA A 1 80 ? 7.662 -14.514 -3.985 1.00 86.31 80 ALA A O 1
ATOM 647 N N . LEU A 1 81 ? 7.865 -12.626 -5.166 1.00 89.50 81 LEU A N 1
ATOM 648 C CA . LEU A 1 81 ? 9.193 -12.961 -5.692 1.00 89.50 81 LEU A CA 1
ATOM 649 C C . LEU A 1 81 ? 10.273 -12.963 -4.603 1.00 89.50 81 LEU A C 1
ATOM 651 O O . LEU A 1 81 ? 11.190 -13.786 -4.659 1.00 89.50 81 LEU A O 1
ATOM 655 N N . SER A 1 82 ? 10.176 -12.075 -3.610 1.00 86.62 82 SER A N 1
ATOM 656 C CA . SER A 1 82 ? 11.146 -12.011 -2.515 1.00 86.62 82 SER A CA 1
ATOM 657 C C . SER A 1 82 ? 11.126 -13.281 -1.655 1.00 86.62 82 SER A C 1
ATOM 659 O O . SER A 1 82 ? 12.193 -13.682 -1.186 1.00 86.62 82 SER A O 1
ATOM 661 N N . LEU A 1 83 ? 9.978 -13.975 -1.560 1.00 83.69 83 LEU A N 1
ATOM 662 C CA . LEU A 1 83 ? 9.831 -15.273 -0.876 1.00 83.69 83 LEU A CA 1
ATOM 663 C C . LEU A 1 83 ? 10.749 -16.356 -1.466 1.00 83.69 83 LEU A C 1
ATOM 665 O O . LEU A 1 83 ? 11.248 -17.225 -0.753 1.00 83.69 83 LEU A O 1
ATOM 669 N N . GLY A 1 84 ? 10.954 -16.319 -2.787 1.00 86.06 84 GLY A N 1
ATOM 670 C CA . GLY A 1 84 ? 11.811 -17.260 -3.514 1.00 86.06 84 GLY A CA 1
ATOM 671 C C . GLY A 1 84 ? 13.258 -16.786 -3.678 1.00 86.06 84 GLY A C 1
ATOM 672 O O . GLY A 1 84 ? 14.129 -17.573 -4.057 1.00 86.06 84 GLY A O 1
ATOM 673 N N . ALA A 1 85 ? 13.534 -15.510 -3.409 1.00 89.75 85 ALA A N 1
ATOM 674 C CA . ALA A 1 85 ? 14.861 -14.924 -3.535 1.00 89.75 85 ALA A CA 1
ATOM 675 C C . ALA A 1 85 ? 15.739 -15.236 -2.312 1.00 89.75 85 ALA A C 1
ATOM 677 O O . ALA A 1 85 ? 15.257 -15.512 -1.216 1.00 89.75 85 ALA A O 1
ATOM 678 N N . ARG A 1 86 ? 17.065 -15.166 -2.479 1.00 87.62 86 ARG A N 1
ATOM 679 C CA . ARG A 1 86 ? 18.034 -15.346 -1.384 1.00 87.62 86 ARG A CA 1
ATOM 680 C C . ARG A 1 86 ? 19.150 -14.312 -1.445 1.00 87.62 86 ARG A C 1
ATOM 682 O O . ARG A 1 86 ? 19.407 -13.715 -2.492 1.00 87.62 86 ARG A O 1
ATOM 689 N N . GLY A 1 87 ? 19.836 -14.131 -0.317 1.00 91.06 87 GLY A N 1
ATOM 690 C CA . GLY A 1 87 ? 20.997 -13.249 -0.203 1.00 91.06 87 GLY A CA 1
ATOM 691 C C . GLY A 1 87 ? 20.683 -11.814 -0.633 1.00 91.06 87 GLY A C 1
ATOM 692 O O . GLY A 1 87 ? 19.648 -11.260 -0.267 1.00 91.06 87 GLY A O 1
ATOM 693 N N . LYS A 1 88 ? 21.567 -11.225 -1.448 1.00 92.12 88 LYS A N 1
ATOM 694 C CA . LYS A 1 88 ? 21.454 -9.825 -1.894 1.00 92.12 88 LYS A CA 1
ATOM 695 C C . LYS A 1 88 ? 20.170 -9.537 -2.674 1.00 92.12 88 LYS A C 1
ATOM 697 O O . LYS A 1 88 ? 19.610 -8.460 -2.520 1.00 92.12 88 LYS A O 1
ATOM 702 N N . THR A 1 89 ? 19.689 -10.486 -3.477 1.00 92.25 89 THR A N 1
ATOM 703 C CA . THR A 1 89 ? 18.463 -10.300 -4.266 1.00 92.25 89 THR A CA 1
ATOM 704 C C . THR A 1 89 ? 17.238 -10.171 -3.367 1.00 92.25 89 THR A C 1
ATOM 706 O O . THR A 1 89 ? 16.409 -9.297 -3.590 1.00 92.25 89 THR A O 1
ATOM 709 N N . HIS A 1 90 ? 17.142 -11.007 -2.326 1.00 87.69 90 HIS A N 1
ATOM 710 C CA . HIS A 1 90 ? 16.065 -10.907 -1.339 1.00 87.69 90 HIS A CA 1
ATOM 711 C C . HIS A 1 90 ? 16.092 -9.540 -0.650 1.00 87.69 90 HIS A C 1
ATOM 713 O O . HIS A 1 90 ? 15.082 -8.846 -0.638 1.00 87.69 90 HIS A O 1
ATOM 719 N N . GLN A 1 91 ? 17.268 -9.122 -0.174 1.00 87.06 91 GLN A N 1
ATOM 720 C CA . GLN A 1 91 ? 17.445 -7.834 0.493 1.00 87.06 91 GLN A CA 1
ATOM 721 C C . GLN A 1 91 ? 17.024 -6.659 -0.404 1.00 87.06 91 GLN A C 1
ATOM 723 O O . GLN A 1 91 ? 16.241 -5.821 0.021 1.00 87.06 91 GLN A O 1
ATOM 728 N N . GLN A 1 92 ? 17.455 -6.628 -1.668 1.00 90.06 92 GLN A N 1
ATOM 729 C CA . GLN A 1 92 ? 17.087 -5.557 -2.602 1.00 90.06 92 GLN A CA 1
ATOM 730 C C . GLN A 1 92 ? 15.579 -5.489 -2.879 1.00 90.06 92 GLN A C 1
ATOM 732 O O . GLN A 1 92 ? 15.022 -4.394 -2.958 1.00 90.06 92 GLN A O 1
ATOM 737 N N . LEU A 1 93 ? 14.914 -6.641 -3.020 1.00 89.31 93 LEU A N 1
ATOM 738 C CA . LEU A 1 93 ? 13.461 -6.692 -3.198 1.00 89.31 93 LEU A CA 1
ATOM 739 C C . LEU A 1 93 ? 12.731 -6.202 -1.943 1.00 89.31 93 LEU A C 1
ATOM 741 O O . LEU A 1 93 ? 11.783 -5.431 -2.050 1.00 89.31 93 LEU A O 1
ATOM 745 N N . PHE A 1 94 ? 13.190 -6.615 -0.763 1.00 83.62 94 PHE A N 1
ATOM 746 C CA . PHE A 1 94 ? 12.574 -6.259 0.513 1.00 83.62 94 PHE A CA 1
ATOM 747 C C . PHE A 1 94 ? 12.742 -4.764 0.839 1.00 83.62 94 PHE A C 1
ATOM 749 O O . PHE A 1 94 ? 11.780 -4.084 1.195 1.00 83.62 94 PHE A O 1
ATOM 756 N N . GLU A 1 95 ? 13.944 -4.219 0.632 1.00 84.19 95 GLU A N 1
ATOM 757 C CA . GLU A 1 95 ? 14.250 -2.795 0.814 1.00 84.19 95 GLU A CA 1
ATOM 758 C C . GLU A 1 95 ? 13.511 -1.915 -0.202 1.00 84.19 95 GLU A C 1
ATOM 760 O O . GLU A 1 95 ? 12.955 -0.876 0.161 1.00 84.19 95 GLU A O 1
ATOM 765 N N . GLY A 1 96 ? 13.464 -2.342 -1.469 1.00 82.75 96 GLY A N 1
ATOM 766 C CA . GLY A 1 96 ? 12.791 -1.614 -2.546 1.00 82.75 96 GLY A CA 1
ATOM 767 C C . GLY A 1 96 ? 11.282 -1.454 -2.335 1.00 82.75 96 GLY A C 1
ATOM 768 O O . GLY A 1 96 ? 10.696 -0.502 -2.848 1.00 82.75 96 GLY A O 1
ATOM 769 N N . LEU A 1 97 ? 10.666 -2.343 -1.550 1.00 82.00 97 LEU A N 1
ATOM 770 C CA . LEU A 1 97 ? 9.252 -2.286 -1.169 1.00 82.00 97 LEU A CA 1
ATOM 771 C C . LEU A 1 97 ? 8.972 -1.409 0.058 1.00 82.00 97 LEU A C 1
ATOM 773 O O . LEU A 1 97 ? 7.811 -1.158 0.368 1.00 82.00 97 LEU A O 1
ATOM 777 N N . GLY A 1 98 ? 10.010 -0.894 0.723 1.00 76.19 98 GLY A N 1
ATOM 778 C CA . GLY A 1 98 ? 9.864 0.001 1.870 1.00 76.19 98 GLY A CA 1
ATOM 779 C C . GLY A 1 98 ? 9.758 -0.699 3.228 1.00 76.19 98 GLY A C 1
ATOM 780 O O . GLY A 1 98 ? 9.527 -0.017 4.221 1.00 76.19 98 GLY A O 1
ATOM 781 N N . PHE A 1 99 ? 10.010 -2.010 3.314 1.00 73.75 99 PHE A N 1
ATOM 782 C CA . PHE A 1 99 ? 9.938 -2.783 4.568 1.00 73.75 99 PHE A CA 1
ATOM 783 C C . PHE A 1 99 ? 11.125 -2.561 5.530 1.00 73.75 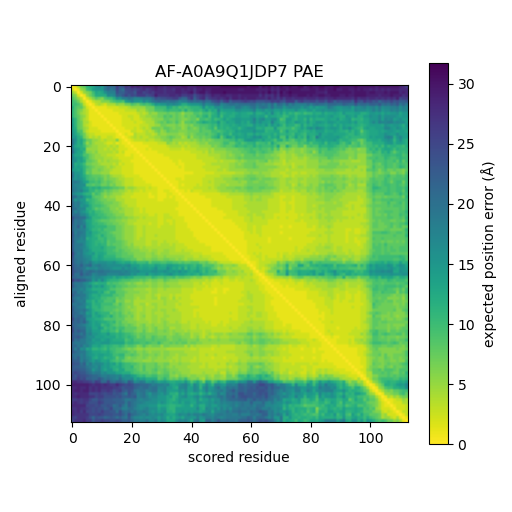99 PHE A C 1
ATOM 785 O O . PHE A 1 99 ? 11.277 -3.258 6.528 1.00 73.75 99 PHE A O 1
ATOM 792 N N . ASN A 1 100 ? 11.982 -1.574 5.258 1.00 60.41 100 ASN A N 1
ATOM 793 C CA . ASN A 1 100 ? 13.286 -1.386 5.907 1.00 60.41 100 ASN A CA 1
ATOM 794 C C . ASN A 1 100 ? 13.231 -0.898 7.376 1.00 60.41 100 ASN A C 1
ATOM 796 O O . ASN A 1 100 ? 14.269 -0.648 7.981 1.00 60.41 100 ASN A O 1
ATOM 800 N N . GLY A 1 101 ? 12.037 -0.712 7.947 1.00 55.53 101 GLY A N 1
ATOM 801 C CA . GLY A 1 101 ? 11.840 -0.142 9.289 1.00 55.53 101 GLY A CA 1
ATOM 802 C C . GLY A 1 101 ? 10.637 -0.704 10.043 1.00 55.53 101 GLY A C 1
ATOM 803 O O . GLY A 1 101 ? 10.145 -0.074 10.978 1.00 55.53 101 GLY A O 1
ATOM 804 N N . THR A 1 102 ? 10.131 -1.854 9.614 1.00 54.69 102 THR A N 1
ATOM 805 C CA . THR A 1 102 ? 8.984 -2.514 10.235 1.00 54.69 102 THR A CA 1
ATOM 806 C C . THR A 1 102 ? 9.474 -3.680 11.083 1.00 54.69 102 THR A C 1
ATOM 808 O O . THR A 1 102 ? 10.302 -4.444 10.603 1.00 54.69 102 THR A O 1
ATOM 811 N N . ASP A 1 103 ? 8.910 -3.893 12.277 1.00 53.91 103 ASP A N 1
ATOM 812 C CA . ASP A 1 103 ? 9.122 -5.117 13.087 1.00 53.91 103 ASP A CA 1
ATOM 813 C C . ASP A 1 103 ? 8.624 -6.404 12.385 1.00 53.91 103 ASP A C 1
ATOM 815 O O . ASP A 1 103 ? 8.634 -7.486 12.969 1.00 53.91 103 ASP A O 1
ATOM 819 N N . ILE A 1 104 ? 8.172 -6.277 11.135 1.00 59.44 104 ILE A N 1
ATOM 820 C CA . ILE A 1 104 ? 7.697 -7.359 10.293 1.00 59.44 104 ILE A CA 1
ATOM 821 C C . ILE A 1 104 ? 8.912 -8.125 9.779 1.00 59.44 104 ILE A C 1
ATOM 823 O O . ILE A 1 104 ? 9.710 -7.613 8.990 1.00 59.44 104 ILE A O 1
ATOM 827 N N . THR A 1 105 ? 9.058 -9.363 10.237 1.00 59.38 105 THR A N 1
ATOM 828 C CA . THR A 1 105 ? 10.105 -10.262 9.753 1.00 59.38 105 THR A CA 1
ATOM 829 C C . THR A 1 105 ? 9.804 -10.711 8.325 1.00 59.38 105 THR A C 1
ATOM 831 O O . THR A 1 105 ? 8.651 -10.713 7.886 1.00 59.38 105 THR A O 1
ATOM 834 N N . ALA A 1 106 ? 10.835 -11.142 7.593 1.00 59.53 106 ALA A N 1
ATOM 835 C CA . ALA A 1 106 ? 10.632 -11.790 6.300 1.00 59.53 106 ALA A CA 1
ATOM 836 C C . ALA A 1 106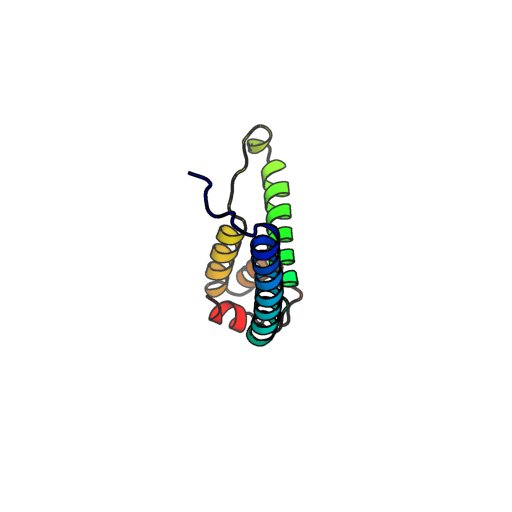 ? 9.630 -12.949 6.439 1.00 59.53 106 ALA A C 1
ATOM 838 O O . ALA A 1 106 ? 8.722 -13.069 5.631 1.00 59.53 106 ALA A O 1
ATOM 839 N N . GLU A 1 107 ? 9.696 -13.728 7.521 1.00 60.25 107 GLU A N 1
ATOM 840 C CA . GLU A 1 107 ? 8.722 -14.775 7.836 1.00 60.25 107 GLU A CA 1
ATOM 841 C C . GLU A 1 107 ? 7.277 -14.268 7.987 1.00 60.25 107 GLU A C 1
ATOM 843 O O . GLU A 1 107 ? 6.364 -14.938 7.511 1.00 60.25 107 GLU A O 1
ATOM 848 N N . GLU A 1 108 ? 7.042 -13.113 8.615 1.00 63.25 108 GLU A N 1
ATOM 849 C CA . GLU A 1 108 ? 5.696 -12.534 8.747 1.00 63.25 108 GLU A CA 1
ATOM 850 C C . GLU A 1 108 ? 5.146 -12.049 7.393 1.00 63.25 108 GLU A C 1
ATOM 852 O O . GLU A 1 108 ? 3.963 -12.246 7.112 1.00 63.25 108 GLU A O 1
ATOM 857 N N . VAL A 1 109 ? 5.999 -11.505 6.514 1.00 62.94 109 VAL A N 1
ATOM 858 C CA . VAL A 1 109 ? 5.624 -11.200 5.118 1.00 62.94 109 VAL A CA 1
ATOM 859 C C . VAL A 1 109 ? 5.332 -12.488 4.349 1.00 62.94 109 VAL A C 1
ATOM 861 O O . VAL A 1 109 ? 4.312 -12.577 3.672 1.00 62.94 109 VAL A O 1
ATOM 864 N N . ASN A 1 110 ? 6.172 -13.512 4.505 1.00 61.34 110 ASN A N 1
ATOM 865 C CA . ASN A 1 110 ? 6.019 -14.804 3.840 1.00 61.34 110 ASN A CA 1
ATOM 866 C C . ASN A 1 110 ? 4.775 -15.581 4.296 1.00 61.34 110 ASN A C 1
ATOM 868 O O . ASN A 1 110 ? 4.321 -16.454 3.572 1.00 61.34 110 ASN A O 1
ATOM 872 N N . GLN A 1 111 ? 4.259 -15.319 5.500 1.00 58.59 111 GLN A N 1
ATOM 873 C CA . GLN A 1 111 ? 3.020 -15.922 6.009 1.00 58.59 111 GLN A CA 1
ATOM 874 C C . GLN A 1 111 ? 1.769 -15.106 5.665 1.00 58.59 111 GLN A C 1
ATOM 876 O O . GLN A 1 111 ? 0.653 -15.619 5.756 1.00 58.59 111 GLN A O 1
ATOM 881 N N . ALA A 1 112 ? 1.931 -13.826 5.321 1.00 60.78 112 ALA A N 1
ATOM 882 C CA . ALA A 1 112 ? 0.831 -12.960 4.915 1.00 60.78 112 ALA A CA 1
ATOM 883 C C . ALA A 1 112 ? 0.387 -13.192 3.458 1.00 60.78 112 ALA A C 1
ATOM 885 O O . ALA A 1 112 ? -0.722 -12.777 3.105 1.00 60.78 112 ALA A O 1
ATOM 886 N N . PHE A 1 113 ? 1.227 -13.845 2.650 1.00 54.69 113 PHE A N 1
ATOM 887 C CA . PHE A 1 113 ? 1.005 -14.188 1.242 1.00 54.69 113 PHE A CA 1
ATOM 888 C C . PHE A 1 113 ? 1.088 -15.700 1.024 1.00 54.69 113 PHE A C 1
ATOM 890 O O . PHE A 1 113 ? 0.378 -16.182 0.113 1.00 54.69 113 PHE A O 1
#

pLDDT: mean 83.95, std 12.52, range [45.31, 95.38]

Organism: Synaphobranchus kaupii (NCBI:txid118154)